Protein AF-A0A2S2QQX3-F1 (afdb_monomer_lite)

Organism: NCBI:txid143950

Structure (mmCIF, N/CA/C/O backbone):
data_AF-A0A2S2QQX3-F1
#
_entry.id   AF-A0A2S2QQX3-F1
#
loop_
_atom_site.group_PDB
_atom_site.id
_atom_site.type_symbol
_atom_site.label_atom_id
_atom_site.label_alt_id
_atom_site.label_comp_id
_atom_site.label_asym_id
_atom_site.label_entity_id
_atom_site.label_seq_id
_atom_site.pdbx_PDB_ins_code
_atom_site.Cartn_x
_atom_site.Cartn_y
_atom_site.Cartn_z
_atom_site.occupancy
_atom_site.B_iso_or_equiv
_atom_site.auth_seq_id
_atom_site.auth_comp_id
_atom_site.auth_asym_id
_atom_site.auth_atom_id
_atom_site.pdbx_PDB_model_num
ATOM 1 N N . LYS A 1 1 ? 11.401 14.229 -3.394 1.00 46.72 1 LYS A N 1
ATOM 2 C CA . LYS A 1 1 ? 10.558 13.196 -4.051 1.00 46.72 1 LYS A CA 1
ATOM 3 C C . LYS A 1 1 ? 9.295 13.099 -3.205 1.00 46.72 1 LYS A C 1
ATOM 5 O O . LYS A 1 1 ? 9.450 12.807 -2.030 1.00 46.72 1 LYS A O 1
ATOM 10 N N . ARG A 1 2 ? 8.112 13.460 -3.718 1.00 60.50 2 ARG A N 1
ATOM 11 C CA . ARG A 1 2 ? 6.872 13.347 -2.929 1.00 60.50 2 ARG A CA 1
ATOM 12 C C . ARG A 1 2 ? 6.529 11.866 -2.759 1.00 60.50 2 ARG A C 1
ATOM 14 O O . ARG A 1 2 ? 6.657 11.103 -3.719 1.00 60.50 2 ARG A O 1
ATOM 21 N N . SER A 1 3 ? 6.197 11.455 -1.541 1.00 66.12 3 SER A N 1
ATOM 22 C CA . SER A 1 3 ? 5.890 10.060 -1.222 1.00 66.12 3 SER A CA 1
ATOM 23 C C . SER A 1 3 ? 4.420 9.793 -1.522 1.00 66.12 3 SER A C 1
ATOM 25 O O . SER A 1 3 ? 3.543 10.232 -0.785 1.00 66.12 3 SER A O 1
ATOM 27 N N . GLN A 1 4 ? 4.157 9.078 -2.615 1.00 77.88 4 GLN A N 1
ATOM 28 C CA . GLN A 1 4 ? 2.813 8.634 -2.974 1.00 77.88 4 GLN A CA 1
ATOM 29 C C . GLN A 1 4 ? 2.569 7.216 -2.464 1.00 77.88 4 GLN A C 1
ATOM 31 O O . GLN A 1 4 ? 3.406 6.327 -2.636 1.00 77.88 4 GLN A O 1
ATOM 36 N N . ILE A 1 5 ? 1.400 6.998 -1.872 1.00 82.88 5 ILE A N 1
ATOM 37 C CA . ILE A 1 5 ? 0.929 5.695 -1.413 1.00 82.88 5 ILE A CA 1
ATOM 38 C C . ILE A 1 5 ? -0.084 5.178 -2.422 1.00 82.88 5 ILE A C 1
ATOM 40 O O . ILE A 1 5 ? -1.059 5.848 -2.739 1.00 82.88 5 ILE A O 1
ATOM 44 N N . SER A 1 6 ? 0.133 3.963 -2.916 1.00 87.69 6 SER A N 1
ATOM 45 C CA . SER A 1 6 ? -0.867 3.239 -3.697 1.00 87.69 6 SER A CA 1
ATOM 46 C C . SER A 1 6 ? -1.775 2.482 -2.738 1.00 87.69 6 SER A C 1
ATOM 48 O O . SER A 1 6 ? -1.347 1.469 -2.185 1.00 87.69 6 SER A O 1
ATOM 50 N N . LEU A 1 7 ? -3.011 2.940 -2.561 1.00 87.19 7 LEU A N 1
ATOM 51 C CA . LEU A 1 7 ? -3.998 2.240 -1.748 1.00 87.19 7 LEU A CA 1
ATOM 52 C C . LEU A 1 7 ? -4.624 1.109 -2.563 1.00 87.19 7 LEU A C 1
ATOM 54 O O . LEU A 1 7 ? -5.281 1.339 -3.577 1.00 87.19 7 LEU A O 1
ATOM 58 N N . VAL A 1 8 ? -4.416 -0.117 -2.100 1.00 89.44 8 VAL A N 1
ATOM 59 C CA . VAL A 1 8 ? -5.082 -1.320 -2.606 1.00 89.44 8 VAL A CA 1
ATOM 60 C C . VAL A 1 8 ? -5.805 -1.954 -1.429 1.00 89.44 8 VAL A C 1
ATOM 62 O O . VAL A 1 8 ? -5.242 -2.035 -0.338 1.00 89.44 8 VAL A O 1
ATOM 65 N N . ILE A 1 9 ? -7.040 -2.391 -1.629 1.00 90.31 9 ILE A N 1
ATOM 66 C CA . ILE A 1 9 ? -7.856 -3.019 -0.586 1.00 90.31 9 ILE A CA 1
ATOM 67 C C . ILE A 1 9 ? -8.145 -4.461 -0.963 1.00 90.31 9 ILE A C 1
ATOM 69 O O . ILE A 1 9 ? -8.464 -4.752 -2.113 1.00 90.31 9 ILE A O 1
ATOM 73 N N . ARG A 1 10 ? -8.061 -5.357 0.019 1.00 91.12 10 ARG A N 1
ATOM 74 C CA . ARG A 1 10 ? -8.526 -6.738 -0.094 1.00 91.12 10 ARG A CA 1
ATOM 75 C C . ARG A 1 10 ? -9.820 -6.890 0.692 1.00 91.12 10 ARG A C 1
ATOM 77 O O . ARG A 1 10 ? -9.869 -6.495 1.857 1.00 91.12 10 ARG A O 1
ATOM 84 N N . TYR A 1 11 ? -10.844 -7.485 0.098 1.00 90.12 11 TYR A N 1
ATOM 85 C CA . TYR A 1 11 ? -12.131 -7.745 0.750 1.00 90.12 11 TYR A CA 1
ATOM 86 C C . TYR A 1 11 ? -12.764 -9.040 0.247 1.00 90.12 11 TYR A C 1
ATOM 88 O O . TYR A 1 11 ? -12.325 -9.620 -0.746 1.00 90.12 11 TYR A O 1
ATOM 96 N N . ILE A 1 12 ? -13.774 -9.503 0.981 1.00 89.12 12 ILE A N 1
ATOM 97 C CA . ILE A 1 12 ? -14.589 -10.651 0.593 1.00 89.12 12 ILE A CA 1
ATOM 98 C C . ILE A 1 12 ? -15.830 -10.115 -0.115 1.00 89.12 12 ILE A C 1
ATOM 100 O O . ILE A 1 12 ? -16.591 -9.337 0.464 1.00 89.12 12 ILE A O 1
ATOM 104 N N . ASP A 1 13 ? -16.005 -10.529 -1.361 1.00 87.69 13 ASP A N 1
ATOM 105 C CA . ASP A 1 13 ? -17.161 -10.239 -2.197 1.00 87.69 13 ASP A CA 1
ATOM 106 C C . ASP A 1 13 ? -17.934 -11.540 -2.407 1.00 87.69 13 ASP A C 1
ATOM 108 O O . ASP A 1 13 ? -17.473 -12.438 -3.121 1.00 87.69 13 ASP A O 1
ATOM 112 N N . GLU A 1 14 ? -19.057 -11.659 -1.698 1.00 87.19 14 GLU A N 1
ATOM 113 C CA . GLU A 1 14 ? -19.884 -12.866 -1.558 1.00 87.19 14 GLU A CA 1
ATOM 114 C C . GLU A 1 14 ? -19.109 -14.082 -1.020 1.00 87.19 14 GLU A C 1
ATOM 116 O O . GLU A 1 14 ? -19.180 -14.398 0.167 1.00 87.19 14 GLU A O 1
ATOM 121 N N . ILE A 1 15 ? -18.352 -14.748 -1.891 1.00 89.44 15 ILE A N 1
ATOM 122 C CA . ILE A 1 15 ? -17.519 -15.926 -1.608 1.00 89.44 15 ILE A CA 1
ATOM 123 C C . ILE A 1 15 ? -16.112 -15.820 -2.214 1.00 89.44 15 ILE A C 1
ATOM 125 O O . ILE A 1 15 ? -15.300 -16.734 -2.072 1.00 89.44 15 ILE A O 1
ATOM 129 N N . THR A 1 16 ? -15.807 -14.719 -2.901 1.00 90.94 16 THR A N 1
ATOM 130 C CA . THR A 1 16 ? -14.530 -14.501 -3.585 1.00 90.94 16 THR A CA 1
ATOM 131 C C . THR A 1 16 ? -13.691 -13.467 -2.850 1.00 90.94 16 THR A C 1
ATOM 133 O O . THR A 1 16 ? -14.200 -12.481 -2.322 1.00 90.94 16 THR A O 1
ATOM 136 N N . ILE A 1 17 ? -12.379 -13.691 -2.796 1.00 89.81 17 ILE A N 1
ATOM 137 C CA . ILE A 1 17 ? -11.441 -12.689 -2.290 1.00 89.81 17 ILE A CA 1
ATOM 138 C C . ILE A 1 17 ? -11.064 -11.793 -3.462 1.00 89.81 17 ILE A C 1
ATOM 140 O O . ILE A 1 17 ? -10.503 -12.270 -4.449 1.00 89.81 17 ILE A O 1
ATOM 144 N N . ARG A 1 18 ? -11.350 -10.499 -3.335 1.00 89.31 18 ARG A N 1
ATOM 145 C CA . ARG A 1 18 ? -11.014 -9.484 -4.331 1.00 89.31 18 ARG A CA 1
ATOM 146 C C . ARG A 1 18 ? -9.965 -8.525 -3.810 1.00 89.31 18 ARG A C 1
ATOM 148 O O . ARG A 1 18 ? -9.905 -8.242 -2.613 1.00 89.31 18 ARG A O 1
ATOM 155 N N . GLU A 1 19 ? -9.156 -8.026 -4.734 1.00 90.19 19 GLU A N 1
ATOM 156 C CA . GLU A 1 19 ? -8.152 -6.998 -4.494 1.00 90.19 19 GLU A CA 1
ATOM 157 C C . GLU A 1 19 ? -8.282 -5.912 -5.543 1.00 90.19 19 GLU A C 1
ATOM 159 O O . GLU A 1 19 ? -8.036 -6.166 -6.719 1.00 90.19 19 GLU A O 1
ATOM 164 N N . ASP A 1 20 ? -8.629 -4.706 -5.108 1.00 88.44 20 ASP A N 1
ATOM 165 C CA . ASP A 1 20 ? -8.847 -3.587 -6.013 1.00 88.44 20 ASP A CA 1
ATOM 166 C C . ASP A 1 20 ? -7.943 -2.416 -5.649 1.00 88.44 20 ASP A C 1
ATOM 168 O O . ASP A 1 20 ? -7.779 -2.045 -4.480 1.00 88.44 20 ASP A O 1
ATOM 172 N N . PHE A 1 21 ? -7.340 -1.827 -6.680 1.00 89.00 21 PHE A N 1
ATOM 173 C CA . PHE A 1 21 ? -6.695 -0.531 -6.562 1.00 89.00 21 PHE A CA 1
ATOM 174 C C . PHE A 1 21 ? -7.763 0.539 -6.350 1.00 89.00 21 PHE A C 1
ATOM 176 O O . PHE A 1 21 ? -8.745 0.597 -7.086 1.00 89.00 21 PHE A O 1
ATOM 183 N N . VAL A 1 22 ? -7.546 1.392 -5.354 1.00 88.62 22 VAL A N 1
ATOM 184 C CA . VAL A 1 22 ? -8.492 2.440 -4.976 1.00 88.62 22 VAL A CA 1
ATOM 185 C C . VAL A 1 22 ? -8.011 3.792 -5.481 1.00 88.62 22 VAL A C 1
ATOM 187 O O . VAL A 1 22 ? -8.691 4.440 -6.270 1.00 88.62 22 VAL A O 1
ATOM 190 N N . ALA A 1 23 ? -6.836 4.228 -5.023 1.00 87.25 23 ALA A N 1
ATOM 191 C CA . ALA A 1 23 ? -6.304 5.546 -5.341 1.00 87.25 23 ALA A CA 1
ATOM 192 C C . ALA A 1 23 ? -4.802 5.645 -5.059 1.00 87.25 23 ALA A C 1
ATOM 194 O O . ALA A 1 23 ? -4.242 4.894 -4.254 1.00 87.25 23 ALA A O 1
ATOM 195 N N . PHE A 1 24 ? -4.167 6.638 -5.681 1.00 87.00 24 PHE A N 1
ATOM 196 C CA . PHE A 1 24 ? -2.902 7.177 -5.198 1.00 87.00 24 PHE A CA 1
ATOM 197 C C . PHE A 1 24 ? -3.189 8.289 -4.191 1.00 87.00 24 PHE A C 1
ATOM 199 O O . PHE A 1 24 ? -4.004 9.169 -4.454 1.00 87.00 24 PHE A O 1
ATOM 206 N N . ILE A 1 25 ? -2.515 8.245 -3.049 1.00 84.94 25 ILE A N 1
ATOM 207 C CA . ILE A 1 25 ? -2.637 9.232 -1.978 1.00 84.94 25 ILE A CA 1
ATOM 208 C C . ILE A 1 25 ? -1.284 9.921 -1.829 1.00 84.94 25 ILE A C 1
ATOM 210 O O . ILE A 1 25 ? -0.270 9.244 -1.643 1.00 84.94 25 ILE A O 1
ATOM 214 N N . ASP A 1 26 ? -1.252 11.251 -1.902 1.00 85.19 26 ASP A N 1
ATOM 215 C CA . ASP A 1 26 ? -0.058 12.011 -1.530 1.00 85.19 26 ASP A CA 1
ATOM 216 C C . ASP A 1 26 ? 0.014 12.085 -0.002 1.00 85.19 26 ASP A C 1
ATOM 218 O O . ASP A 1 26 ? -0.771 12.775 0.651 1.00 85.19 26 ASP A O 1
ATOM 222 N N . ALA A 1 27 ? 0.933 11.316 0.581 1.00 81.38 27 ALA A N 1
ATOM 223 C CA . ALA A 1 27 ? 1.073 11.265 2.028 1.00 81.38 27 ALA A CA 1
ATOM 224 C C . ALA A 1 27 ? 1.576 12.597 2.594 1.00 81.38 27 ALA A C 1
ATOM 226 O O . ALA A 1 27 ? 1.289 12.910 3.743 1.00 81.38 27 ALA A O 1
ATOM 227 N N . PHE A 1 28 ? 2.328 13.377 1.817 1.00 81.69 28 PHE A N 1
ATOM 228 C CA . PHE A 1 28 ? 2.928 14.612 2.302 1.00 81.69 28 PHE A CA 1
ATOM 229 C C . PHE A 1 28 ? 1.877 15.714 2.458 1.00 81.69 28 PHE A C 1
ATOM 231 O O . PHE A 1 28 ? 1.787 16.318 3.526 1.00 81.69 28 PHE A O 1
ATOM 238 N N . ASP A 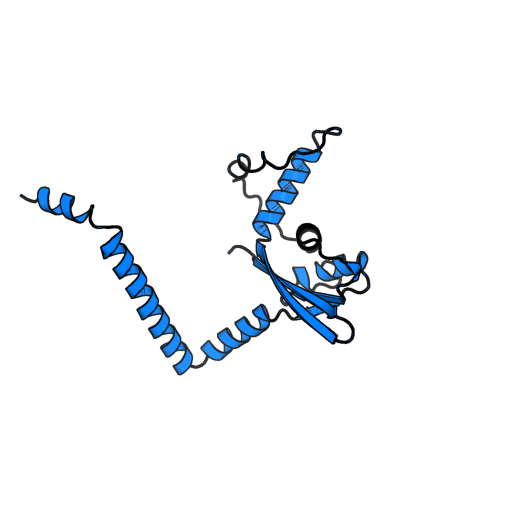1 29 ? 1.038 15.908 1.437 1.00 79.94 29 ASP A N 1
ATOM 239 C CA . ASP A 1 29 ? -0.054 16.888 1.483 1.00 79.94 29 ASP A CA 1
ATOM 240 C C . ASP A 1 29 ? -1.063 16.535 2.596 1.00 79.94 29 ASP A C 1
ATOM 242 O O . ASP A 1 29 ? -1.481 17.396 3.369 1.00 79.94 29 ASP A O 1
ATOM 246 N N . GLU A 1 30 ? -1.402 15.251 2.760 1.00 81.50 30 GLU A N 1
ATOM 247 C CA . GLU A 1 30 ? -2.315 14.810 3.825 1.00 81.50 30 GLU A CA 1
ATOM 248 C C . GLU A 1 30 ? -1.716 14.971 5.232 1.00 81.50 30 GLU A C 1
ATOM 250 O O . GLU A 1 30 ? -2.428 15.346 6.166 1.00 81.50 30 GLU A O 1
ATOM 255 N N . VAL A 1 31 ? -0.409 14.748 5.407 1.00 81.56 31 VAL A N 1
ATOM 256 C CA . VAL A 1 31 ? 0.260 15.023 6.686 1.00 81.56 31 VAL A CA 1
ATOM 257 C C . VAL A 1 31 ? 0.219 16.513 7.022 1.00 81.56 31 VAL A C 1
ATOM 259 O O . VAL A 1 31 ? -0.097 16.862 8.162 1.00 81.56 31 VAL A O 1
ATOM 262 N N . GLN A 1 32 ? 0.492 17.386 6.052 1.00 80.19 32 GLN A N 1
ATOM 263 C CA . GLN A 1 32 ? 0.411 18.832 6.264 1.00 80.19 32 GLN A CA 1
ATOM 264 C C . GLN A 1 32 ? -0.999 19.253 6.681 1.00 80.19 32 GLN A C 1
ATOM 266 O O . GLN A 1 32 ? -1.158 19.995 7.650 1.00 80.19 32 GLN A O 1
ATOM 271 N N . LEU A 1 33 ? -2.033 18.715 6.028 1.00 77.81 33 LEU A N 1
ATOM 272 C CA . LEU A 1 33 ? -3.426 18.961 6.408 1.00 77.81 33 LEU A CA 1
ATOM 273 C C . LEU A 1 33 ? -3.731 18.500 7.841 1.00 77.81 33 LEU A C 1
ATOM 275 O O . LEU A 1 33 ? -4.419 19.206 8.580 1.00 77.81 33 LEU A O 1
ATOM 279 N N . ILE A 1 34 ? -3.217 17.343 8.266 1.00 77.25 34 ILE A N 1
ATOM 280 C CA . ILE A 1 34 ? -3.394 16.848 9.642 1.00 77.25 34 ILE A CA 1
ATOM 281 C C . ILE A 1 34 ? -2.692 17.767 10.653 1.00 77.25 34 ILE A C 1
ATOM 283 O O . ILE A 1 34 ? -3.263 18.065 11.707 1.00 77.25 34 ILE A O 1
ATOM 287 N N . GLN A 1 35 ? -1.486 18.247 10.346 1.00 77.81 35 GLN A N 1
ATOM 288 C CA . GLN A 1 35 ? -0.751 19.178 11.208 1.00 77.81 35 GLN A CA 1
ATOM 289 C C . GLN A 1 35 ? -1.474 20.525 11.327 1.00 77.81 35 GLN A C 1
ATOM 291 O O . GLN A 1 35 ? -1.661 21.020 12.437 1.00 77.81 35 GLN A O 1
ATOM 296 N N . LEU A 1 36 ? -1.967 21.070 10.213 1.00 74.88 36 LEU A N 1
ATOM 297 C CA . LEU A 1 36 ? -2.758 22.304 10.191 1.00 74.88 36 LEU A CA 1
ATOM 298 C C . LEU A 1 36 ? -4.039 22.186 11.025 1.00 74.88 36 LEU A C 1
ATOM 300 O O . LEU A 1 36 ? -4.332 23.069 11.834 1.00 74.88 36 LEU A O 1
ATOM 304 N N . ARG A 1 37 ? -4.768 21.070 10.892 1.00 73.44 37 ARG A N 1
ATOM 305 C CA . ARG A 1 37 ? -5.957 20.768 11.712 1.00 73.44 37 ARG A CA 1
ATOM 306 C C . ARG A 1 37 ? -5.628 20.638 13.197 1.00 73.44 37 ARG A C 1
ATOM 308 O O . ARG A 1 37 ? -6.391 21.084 14.044 1.00 73.44 37 ARG A O 1
ATOM 315 N N . SER A 1 38 ? -4.478 20.055 13.525 1.00 71.00 38 SER A N 1
ATOM 316 C CA . SER A 1 38 ? -4.035 19.900 14.917 1.00 71.00 38 SER A CA 1
ATOM 317 C C . SER A 1 38 ? -3.659 21.240 15.562 1.00 71.00 38 SER A C 1
ATOM 319 O O . SER A 1 38 ? -3.838 21.410 16.766 1.00 71.00 38 SER A O 1
ATOM 321 N N . SER A 1 39 ? -3.157 22.194 14.774 1.00 66.12 39 SER A N 1
ATOM 322 C CA . SER A 1 39 ? -2.852 23.556 15.231 1.00 66.12 39 SER A CA 1
ATOM 323 C C . SER A 1 39 ? -4.102 24.424 15.391 1.00 66.12 39 SER A C 1
ATOM 325 O O . SER A 1 39 ? -4.152 25.246 16.300 1.00 66.12 39 SER A O 1
ATOM 327 N N . THR A 1 40 ? -5.123 24.224 14.554 1.00 60.16 40 THR A N 1
ATOM 328 C CA . THR A 1 40 ? -6.399 24.964 14.612 1.00 60.16 40 THR A CA 1
ATOM 329 C C . THR A 1 40 ? -7.337 24.439 15.701 1.00 60.16 40 THR A C 1
ATOM 331 O O . THR A 1 40 ? -7.889 25.240 16.446 1.00 60.16 40 THR A O 1
ATOM 334 N N . ASN A 1 41 ? -7.422 23.120 15.913 1.00 55.47 41 ASN A N 1
ATOM 335 C CA . ASN A 1 41 ? -8.228 22.531 16.998 1.00 55.47 41 ASN A CA 1
ATOM 336 C C . ASN A 1 41 ? -7.711 22.837 18.415 1.00 55.47 41 ASN A C 1
ATOM 338 O O . ASN A 1 41 ? -8.409 22.569 19.385 1.00 55.47 41 ASN A O 1
ATOM 342 N N . LYS A 1 42 ? -6.504 23.395 18.572 1.00 53.94 42 LYS A N 1
ATOM 343 C CA . LYS A 1 42 ? -6.051 23.935 19.866 1.00 53.94 42 LYS A CA 1
ATOM 344 C C . LYS A 1 42 ? -6.639 25.317 20.187 1.00 53.94 42 LYS A C 1
ATOM 346 O O . LYS A 1 42 ? -6.365 25.822 21.272 1.00 53.94 42 LYS A O 1
ATOM 351 N N . LEU A 1 43 ? -7.390 25.937 19.268 1.00 52.19 43 LEU A N 1
ATOM 352 C CA . LEU A 1 43 ? -7.888 27.309 19.403 1.00 52.19 43 LEU A CA 1
ATOM 353 C C . LEU A 1 43 ? -9.416 27.460 19.523 1.00 52.19 43 LEU A C 1
ATOM 355 O O . LEU A 1 43 ? -9.862 28.577 19.766 1.00 52.19 43 LEU A O 1
ATOM 359 N N . SER A 1 44 ? -10.224 26.405 19.395 1.00 44.59 44 SER A N 1
ATOM 360 C CA . SER A 1 44 ? -11.689 26.537 19.445 1.00 44.59 44 SER A CA 1
ATOM 361 C C . SER A 1 44 ? -12.360 25.266 19.970 1.00 44.59 44 SER A C 1
ATOM 363 O O . SER A 1 44 ? -12.458 24.278 19.245 1.00 44.59 44 SER A O 1
ATOM 365 N N . ASP A 1 45 ? -12.825 25.308 21.221 1.00 44.31 45 ASP A N 1
ATOM 366 C CA . ASP A 1 45 ? -13.645 24.254 21.833 1.00 44.31 45 ASP A CA 1
ATOM 367 C C . ASP A 1 45 ? -15.103 24.239 21.339 1.00 44.31 45 ASP A C 1
ATOM 369 O O . ASP A 1 45 ? -15.799 23.267 21.587 1.00 44.31 45 ASP A O 1
ATOM 373 N N . ASP A 1 46 ? -15.569 25.225 20.571 1.00 47.00 46 ASP A N 1
ATOM 374 C CA . ASP A 1 46 ? -16.948 25.249 20.076 1.00 47.00 46 ASP A CA 1
ATOM 375 C C . ASP A 1 46 ? -16.990 25.883 18.676 1.00 47.00 46 ASP A C 1
ATOM 377 O O . ASP A 1 46 ? -16.792 27.086 18.565 1.00 47.00 46 ASP A O 1
ATOM 381 N N . GLU A 1 47 ? -17.171 25.082 17.614 1.00 47.31 47 GLU A N 1
ATOM 382 C CA . GLU A 1 47 ? -17.966 25.383 16.397 1.00 47.31 47 GLU A CA 1
ATOM 383 C C . GLU A 1 47 ? -17.705 24.361 15.262 1.00 47.31 47 GLU A C 1
ATOM 385 O O . GLU A 1 47 ? -16.576 23.947 14.992 1.00 47.31 47 GLU A O 1
ATOM 390 N N . GLU A 1 48 ? -18.781 23.925 14.593 1.00 46.66 48 GLU A N 1
ATOM 391 C CA . GLU A 1 48 ? -18.753 23.012 13.440 1.00 46.66 48 GLU A CA 1
ATOM 392 C C . GLU A 1 48 ? -17.996 23.623 12.247 1.00 46.66 48 GLU A C 1
ATOM 394 O O . GLU A 1 48 ? -18.332 24.695 11.745 1.00 46.66 48 GLU A O 1
ATOM 399 N N . VAL A 1 49 ? -16.983 22.911 11.743 1.00 45.28 49 VAL A N 1
ATOM 400 C CA . VAL A 1 49 ? -16.110 23.411 10.670 1.00 45.28 49 VAL A CA 1
ATOM 401 C C . VAL A 1 49 ? -16.760 23.245 9.294 1.00 45.28 49 VAL A C 1
ATOM 403 O O . VAL A 1 49 ? -16.896 22.135 8.773 1.00 45.28 49 VAL A O 1
ATOM 406 N N . ASN A 1 50 ? -17.085 24.381 8.677 1.00 39.25 50 ASN A N 1
ATOM 407 C CA . ASN A 1 50 ? -17.473 24.511 7.275 1.00 39.25 50 ASN A CA 1
ATOM 408 C C . ASN A 1 50 ? -16.226 24.396 6.365 1.00 39.25 50 ASN A C 1
ATOM 410 O O . ASN A 1 50 ? -15.211 25.050 6.594 1.00 39.25 50 ASN A O 1
ATOM 414 N N . ILE A 1 51 ? -16.284 23.522 5.357 1.00 48.97 51 ILE A N 1
ATOM 415 C CA . ILE A 1 51 ? -15.123 22.911 4.668 1.00 48.97 51 ILE A CA 1
ATOM 416 C C . ILE A 1 51 ? -14.431 23.834 3.634 1.00 48.97 51 ILE A C 1
ATOM 418 O O . ILE A 1 51 ? -13.334 23.524 3.162 1.00 48.97 51 ILE A O 1
ATOM 422 N N . ASP A 1 52 ? -15.012 24.989 3.311 1.00 44.75 52 ASP A N 1
ATOM 423 C CA . ASP A 1 52 ? -14.641 25.773 2.120 1.00 44.75 52 ASP A CA 1
ATOM 424 C C . ASP A 1 52 ? -13.441 26.732 2.309 1.00 44.75 52 ASP A C 1
ATOM 426 O O . ASP A 1 52 ? -12.786 27.122 1.347 1.00 44.75 52 ASP A O 1
ATOM 430 N N . SER A 1 53 ? -13.060 27.075 3.546 1.00 45.12 53 SER A N 1
ATOM 431 C CA . SER A 1 53 ? -12.004 28.077 3.818 1.00 45.12 53 SER A CA 1
ATOM 432 C C . SER A 1 53 ? -10.567 27.525 3.850 1.00 45.12 53 SER A C 1
ATOM 434 O O . SER A 1 53 ? -9.615 28.242 4.158 1.00 45.12 53 SER A O 1
ATOM 436 N N . SER A 1 54 ? -10.375 26.247 3.509 1.00 53.16 54 SER A N 1
ATOM 437 C CA . SER A 1 54 ? -9.091 25.537 3.651 1.00 53.16 54 SER A CA 1
ATOM 438 C C . SER A 1 54 ? -8.026 25.929 2.614 1.00 53.16 54 SER A C 1
ATOM 440 O O . SER A 1 54 ? -6.857 25.580 2.780 1.00 53.16 54 SER A O 1
ATOM 442 N N . PHE A 1 55 ? -8.417 26.587 1.518 1.00 47.84 55 PHE A N 1
ATOM 443 C CA . PHE A 1 55 ? -7.552 26.761 0.347 1.00 47.84 55 PHE A CA 1
ATOM 444 C C . PHE A 1 55 ? -6.542 27.912 0.501 1.00 47.84 55 PHE A C 1
ATOM 446 O O . PHE A 1 55 ? -5.406 27.785 0.053 1.00 47.84 55 PHE A O 1
ATOM 453 N N . GLU A 1 56 ? -6.891 28.995 1.205 1.00 43.78 56 GLU A N 1
ATOM 454 C CA . GLU A 1 56 ? -6.008 30.172 1.333 1.00 43.78 56 GLU A CA 1
ATOM 455 C C . GLU A 1 56 ? -4.855 29.985 2.338 1.00 43.78 56 GLU A C 1
ATOM 457 O O . GLU A 1 56 ? -3.852 30.692 2.275 1.00 43.78 56 GLU A O 1
ATOM 462 N N . ASN A 1 57 ? -4.933 28.987 3.225 1.00 44.78 57 ASN A N 1
ATOM 463 C CA . ASN A 1 57 ? -3.886 28.701 4.217 1.00 44.78 57 ASN A CA 1
ATOM 464 C C . ASN A 1 57 ? -2.798 27.723 3.726 1.00 44.78 57 ASN A C 1
ATOM 466 O O . ASN A 1 57 ? -1.820 27.489 4.437 1.00 44.78 57 ASN A O 1
ATOM 470 N N . TYR A 1 58 ? -2.932 27.166 2.515 1.00 47.84 58 TYR A N 1
ATOM 471 C CA . TYR A 1 58 ? -1.961 26.227 1.930 1.00 47.84 58 TYR A CA 1
ATOM 472 C C . TYR A 1 58 ? -0.598 26.890 1.645 1.00 47.84 58 TYR A C 1
ATOM 474 O O . TYR A 1 58 ? 0.449 26.249 1.723 1.00 47.84 58 TYR A O 1
ATOM 482 N N . GLU A 1 59 ? -0.588 28.197 1.368 1.00 48.38 59 GLU A N 1
ATOM 483 C CA . GLU A 1 59 ? 0.611 28.923 0.933 1.00 48.38 59 GLU A CA 1
ATOM 484 C C . GLU A 1 59 ? 1.503 29.409 2.099 1.00 48.38 59 GLU A C 1
ATOM 486 O O . GLU A 1 59 ? 2.693 29.669 1.902 1.00 48.38 59 GLU A O 1
ATOM 491 N N . SER A 1 60 ? 0.963 29.517 3.323 1.00 45.81 60 SER A N 1
ATOM 492 C CA . SER A 1 60 ? 1.651 30.173 4.451 1.00 45.81 60 SER A CA 1
ATOM 493 C C . SER A 1 60 ? 2.567 29.249 5.271 1.00 45.81 60 SER A C 1
ATOM 495 O O . SER A 1 60 ? 3.338 29.732 6.102 1.00 45.81 60 SER A O 1
ATOM 497 N N . CYS A 1 61 ? 2.544 27.933 5.043 1.00 45.56 61 CYS A N 1
ATOM 498 C CA . CYS A 1 61 ? 3.344 26.958 5.798 1.00 45.56 61 CYS A CA 1
ATOM 499 C C . CYS A 1 61 ? 4.536 26.428 4.986 1.00 45.56 61 CYS A C 1
ATOM 501 O O . CYS A 1 61 ? 4.786 25.229 4.910 1.00 45.56 61 CYS A O 1
ATOM 503 N N . LYS A 1 62 ? 5.305 27.339 4.382 1.00 48.44 62 LYS A N 1
ATOM 504 C CA . LYS A 1 62 ? 6.596 27.049 3.723 1.00 48.44 62 LYS A CA 1
ATOM 505 C C . LYS A 1 62 ? 7.792 26.969 4.685 1.00 48.44 62 LYS A C 1
ATOM 507 O O . LYS A 1 62 ? 8.928 26.886 4.229 1.00 48.44 62 LYS A O 1
ATOM 512 N N . ASN A 1 63 ? 7.563 26.947 5.998 1.00 45.34 63 ASN A N 1
ATOM 513 C CA . ASN A 1 63 ? 8.613 26.673 6.981 1.00 45.34 63 ASN A CA 1
ATOM 514 C C . ASN A 1 63 ? 8.695 25.159 7.200 1.00 45.34 63 ASN A C 1
ATOM 516 O O . ASN A 1 63 ? 8.065 24.605 8.096 1.00 45.34 63 ASN A O 1
ATOM 520 N N . VAL A 1 64 ? 9.413 24.491 6.296 1.00 50.97 64 VAL A N 1
ATOM 521 C CA . VAL A 1 64 ? 9.592 23.037 6.277 1.00 50.97 64 VAL A CA 1
ATOM 522 C C . VAL A 1 64 ? 10.544 22.633 7.406 1.00 50.97 64 VAL A C 1
ATOM 524 O O . VAL A 1 64 ? 11.747 22.497 7.199 1.00 50.97 64 VAL A O 1
ATOM 527 N N . GLU A 1 65 ? 10.007 22.423 8.607 1.00 55.22 65 GLU A N 1
ATOM 528 C CA . GLU A 1 65 ? 10.559 21.374 9.467 1.00 55.22 65 GLU A CA 1
ATOM 529 C C . GLU A 1 65 ? 10.441 20.049 8.704 1.00 55.22 65 GLU A C 1
ATOM 531 O O . GLU A 1 65 ? 9.460 19.810 7.996 1.00 55.22 65 GLU A O 1
ATOM 536 N N . GLU A 1 66 ? 11.470 19.207 8.773 1.00 58.16 66 GLU A N 1
ATOM 537 C CA . GLU A 1 66 ? 11.503 17.932 8.061 1.00 58.16 66 GLU A CA 1
ATOM 538 C C . GLU A 1 66 ? 10.328 17.053 8.521 1.00 58.16 66 GLU A C 1
ATOM 540 O O . GLU A 1 66 ? 10.336 16.473 9.607 1.00 58.16 66 GLU A O 1
ATOM 545 N N . ILE A 1 67 ? 9.271 16.994 7.705 1.00 65.81 67 ILE A N 1
ATOM 546 C CA . ILE A 1 67 ? 8.061 16.237 8.021 1.00 65.81 67 ILE A CA 1
ATOM 547 C C . ILE A 1 67 ? 8.404 14.746 7.990 1.00 65.81 67 ILE A C 1
ATOM 549 O O . ILE A 1 67 ? 8.501 14.126 6.928 1.00 65.81 67 ILE A O 1
ATOM 553 N N . SER A 1 68 ? 8.569 14.160 9.174 1.00 70.19 68 SER A N 1
ATOM 554 C CA . SER A 1 68 ? 8.781 12.725 9.336 1.00 70.19 68 SER A CA 1
ATOM 555 C C . SER A 1 68 ? 7.450 11.979 9.243 1.00 70.19 68 SER A C 1
ATOM 557 O O . SER A 1 68 ? 6.588 12.084 10.116 1.00 70.19 68 SER A O 1
ATOM 559 N N . ILE A 1 69 ? 7.274 11.214 8.166 1.00 79.06 69 ILE A N 1
ATOM 560 C CA . ILE A 1 69 ? 6.095 10.372 7.959 1.00 79.06 69 ILE A CA 1
ATOM 561 C C . ILE A 1 69 ? 6.226 9.122 8.841 1.00 79.06 69 ILE A C 1
ATOM 563 O O . ILE A 1 69 ? 7.042 8.241 8.571 1.00 79.06 69 ILE A O 1
ATOM 567 N N . THR A 1 70 ? 5.403 9.029 9.885 1.00 84.88 70 THR A N 1
ATOM 568 C CA . THR A 1 70 ? 5.354 7.863 10.784 1.00 84.88 70 THR A CA 1
ATOM 569 C C . THR A 1 70 ? 4.208 6.914 10.427 1.00 84.88 70 THR A C 1
ATOM 571 O O . THR A 1 70 ? 3.220 7.320 9.814 1.00 84.88 70 THR A O 1
ATOM 574 N N . GLY A 1 71 ? 4.293 5.647 10.851 1.00 83.00 71 GLY A N 1
ATOM 575 C CA . GLY A 1 71 ? 3.239 4.657 10.592 1.00 83.00 71 GLY A CA 1
ATOM 576 C C . GLY A 1 71 ? 1.865 5.070 11.135 1.00 83.00 71 GLY A C 1
ATOM 577 O O . GLY A 1 71 ? 0.867 4.879 10.450 1.00 83.00 71 GLY A O 1
ATOM 578 N N . LYS A 1 72 ? 1.813 5.735 12.299 1.00 85.44 72 LYS A N 1
ATOM 579 C CA . LYS A 1 72 ? 0.573 6.291 12.880 1.00 85.44 72 LYS A CA 1
ATOM 580 C C . LYS A 1 72 ? -0.069 7.366 12.007 1.00 85.44 72 LYS A C 1
ATOM 582 O O . LYS A 1 72 ? -1.281 7.395 11.839 1.00 85.44 72 LYS A O 1
ATOM 587 N N . MET A 1 73 ? 0.739 8.253 11.432 1.00 85.56 73 MET A N 1
ATOM 588 C CA . MET A 1 73 ? 0.216 9.282 10.531 1.00 85.56 73 MET A CA 1
ATOM 589 C C . MET A 1 73 ? -0.356 8.634 9.272 1.00 85.56 73 MET A C 1
ATOM 591 O O . MET A 1 73 ? -1.449 8.980 8.840 1.00 85.56 73 MET A O 1
ATOM 595 N N . LEU A 1 74 ? 0.336 7.635 8.724 1.00 87.50 74 LEU A N 1
ATOM 596 C CA . LEU A 1 74 ? -0.142 6.908 7.550 1.00 87.50 74 LEU A CA 1
ATOM 597 C C . LEU A 1 74 ? -1.410 6.099 7.824 1.00 87.50 74 LEU A C 1
ATOM 599 O O . LEU A 1 74 ? -2.300 6.081 6.977 1.00 87.50 74 LEU A O 1
ATOM 603 N N . GLU A 1 75 ? -1.527 5.482 8.998 1.00 87.75 75 GLU A N 1
ATOM 604 C CA . GLU A 1 75 ? -2.764 4.848 9.463 1.00 87.75 75 GLU A CA 1
ATOM 605 C C . GLU A 1 75 ? -3.928 5.847 9.413 1.00 87.75 75 GLU A C 1
ATOM 607 O O . GLU A 1 75 ? -4.940 5.586 8.761 1.00 87.75 75 GLU A O 1
ATOM 612 N N . GLN A 1 76 ? -3.765 7.026 10.022 1.00 87.75 76 GLN A N 1
ATOM 613 C CA . GLN A 1 76 ? -4.798 8.065 10.027 1.00 87.75 76 GLN A CA 1
ATOM 614 C C . GLN A 1 76 ? -5.178 8.520 8.617 1.00 87.75 76 GLN A C 1
ATOM 616 O O . GLN A 1 76 ? -6.365 8.671 8.324 1.00 87.75 76 GLN A O 1
ATOM 621 N N . ILE A 1 77 ? -4.195 8.708 7.735 1.00 88.56 77 ILE A N 1
ATOM 622 C CA . ILE A 1 77 ? -4.426 9.095 6.338 1.00 88.56 77 ILE A CA 1
ATOM 623 C C . ILE A 1 77 ? -5.243 8.023 5.617 1.00 88.56 77 ILE A C 1
ATOM 625 O O . ILE A 1 77 ? -6.259 8.340 5.000 1.00 88.56 77 ILE A O 1
ATOM 629 N N . VAL A 1 78 ? -4.847 6.753 5.731 1.00 87.62 78 VAL A N 1
ATOM 630 C CA . VAL A 1 78 ? -5.555 5.637 5.090 1.00 87.62 78 VAL A CA 1
ATOM 631 C C . VAL A 1 78 ? -6.986 5.535 5.615 1.00 87.62 78 VAL A C 1
ATOM 633 O O . VAL A 1 78 ? -7.922 5.469 4.820 1.00 87.62 78 VAL A O 1
ATOM 636 N N . LEU A 1 79 ? -7.190 5.594 6.932 1.00 87.56 79 LEU A N 1
ATOM 637 C CA . LEU A 1 79 ? -8.526 5.524 7.528 1.00 87.56 79 LEU A CA 1
ATOM 638 C C . LEU A 1 79 ? -9.407 6.715 7.129 1.00 87.56 79 LEU A C 1
ATOM 640 O O . LEU A 1 79 ? -10.593 6.531 6.851 1.00 87.56 79 LEU A O 1
ATOM 644 N N . ASN A 1 80 ? -8.846 7.925 7.076 1.00 87.94 80 ASN A N 1
ATOM 645 C CA . ASN A 1 80 ? -9.568 9.112 6.620 1.00 87.94 80 ASN A CA 1
ATOM 646 C C . ASN A 1 80 ? -9.978 8.980 5.150 1.00 87.94 80 ASN A C 1
ATOM 648 O O . ASN A 1 80 ? -11.104 9.328 4.810 1.00 87.94 80 ASN A O 1
ATOM 652 N N . GLN A 1 81 ? -9.104 8.453 4.292 1.00 87.94 81 GLN A N 1
ATOM 653 C CA . GLN A 1 81 ? -9.403 8.239 2.875 1.00 87.94 81 GLN A CA 1
ATOM 654 C C . GLN A 1 81 ? -10.488 7.179 2.668 1.00 87.94 81 GLN A C 1
ATOM 656 O O . GLN A 1 81 ? -11.448 7.421 1.939 1.00 87.94 81 GLN A O 1
ATOM 661 N N . LEU A 1 82 ? -10.419 6.057 3.388 1.00 86.50 82 LEU A N 1
ATOM 662 C CA . LEU A 1 82 ? -11.473 5.038 3.357 1.00 86.50 82 LEU A CA 1
ATOM 663 C C . LEU A 1 82 ? -12.823 5.615 3.815 1.00 86.50 82 LEU A C 1
ATOM 665 O O . LEU A 1 82 ? -13.842 5.390 3.162 1.00 86.50 82 LEU A O 1
ATOM 669 N N . ARG A 1 83 ? -12.834 6.435 4.877 1.00 87.25 83 ARG A N 1
ATOM 670 C CA . ARG A 1 83 ? -14.047 7.132 5.337 1.00 87.25 83 ARG A CA 1
ATOM 671 C C . ARG A 1 83 ? -14.583 8.127 4.304 1.00 87.25 83 ARG A C 1
ATOM 673 O O . ARG A 1 83 ? -15.781 8.109 4.042 1.00 87.25 83 ARG A O 1
ATOM 680 N N . LYS A 1 84 ? -13.719 8.941 3.680 1.00 88.00 84 LYS A N 1
ATOM 681 C CA . LYS A 1 84 ? -14.097 9.874 2.595 1.00 88.00 84 LYS A CA 1
ATOM 682 C C . LYS A 1 84 ? -14.752 9.144 1.415 1.00 88.00 84 LYS A C 1
ATOM 684 O O . LYS A 1 84 ? -15.663 9.680 0.799 1.00 88.00 84 LYS A O 1
ATOM 689 N N . MET A 1 85 ? -14.315 7.920 1.124 1.00 85.88 85 MET A N 1
ATOM 690 C CA . MET A 1 85 ? -14.849 7.086 0.040 1.00 85.88 85 MET A CA 1
ATOM 691 C C . MET A 1 85 ? -16.099 6.277 0.438 1.00 85.88 85 MET A C 1
ATOM 693 O O . MET A 1 85 ? -16.611 5.515 -0.378 1.00 85.88 85 MET A O 1
ATOM 697 N N . GLY A 1 86 ? -16.590 6.400 1.678 1.00 85.94 86 GLY A N 1
ATOM 698 C CA . GLY A 1 86 ? -17.753 5.646 2.169 1.00 85.94 86 GLY A CA 1
ATOM 699 C C . GLY A 1 86 ? -17.495 4.144 2.348 1.00 85.94 86 GLY A C 1
ATOM 700 O O . GLY A 1 86 ? -18.430 3.342 2.372 1.00 85.94 86 GLY A O 1
ATOM 701 N N . LEU A 1 87 ? -16.228 3.747 2.456 1.00 84.00 87 LEU A N 1
ATOM 702 C CA . LEU A 1 87 ? -15.792 2.358 2.515 1.00 84.00 87 LEU A CA 1
ATOM 703 C C . LEU A 1 87 ? -15.842 1.822 3.955 1.00 84.00 87 LEU A C 1
ATOM 705 O O . LEU A 1 87 ? -15.312 2.428 4.887 1.00 84.00 87 LEU A O 1
ATOM 709 N N . ASN A 1 88 ? -16.476 0.661 4.158 1.00 80.19 88 ASN A N 1
ATOM 710 C CA . ASN A 1 88 ? -16.657 0.086 5.494 1.00 80.19 88 ASN A CA 1
ATOM 711 C C . ASN A 1 88 ? -15.423 -0.712 5.935 1.00 80.19 88 ASN A C 1
ATOM 713 O O . ASN A 1 88 ? -15.176 -1.809 5.434 1.00 80.19 88 ASN A O 1
ATOM 717 N N . LEU A 1 89 ? -14.708 -0.185 6.930 1.00 75.12 89 LEU A N 1
ATOM 718 C CA . LEU A 1 89 ? -13.486 -0.769 7.497 1.00 75.12 89 LEU A CA 1
ATOM 719 C C . LEU A 1 89 ? -13.637 -2.239 7.919 1.00 75.12 89 LEU A C 1
ATOM 721 O O . LEU A 1 89 ? -12.707 -3.020 7.742 1.00 75.12 89 LEU A O 1
ATOM 725 N N . ASN A 1 90 ? -14.822 -2.643 8.384 1.00 78.06 90 ASN A N 1
ATOM 726 C CA . ASN A 1 90 ? -15.076 -4.004 8.862 1.00 78.06 90 ASN A CA 1
ATOM 727 C C . ASN A 1 90 ? -15.157 -5.048 7.738 1.00 78.06 90 ASN A C 1
ATOM 729 O O . ASN A 1 90 ? -15.088 -6.244 8.017 1.00 78.06 90 ASN A O 1
ATOM 733 N N . LYS A 1 91 ? -15.336 -4.618 6.482 1.00 80.81 91 LYS A N 1
ATOM 734 C CA . LYS A 1 91 ? -15.427 -5.516 5.318 1.00 80.81 91 LYS A CA 1
ATOM 735 C C . LYS A 1 91 ? -14.071 -5.797 4.668 1.00 80.81 91 LYS A C 1
ATOM 737 O O . LYS A 1 91 ? -13.951 -6.761 3.911 1.00 80.81 91 LYS A O 1
ATOM 742 N N . TYR A 1 92 ? -13.055 -4.979 4.944 1.00 83.25 92 TYR A N 1
ATOM 743 C CA . TYR A 1 92 ? -11.720 -5.181 4.391 1.00 83.25 92 TYR A CA 1
ATOM 744 C C . TYR A 1 92 ? -10.946 -6.200 5.217 1.00 83.25 92 TYR A C 1
ATOM 746 O O . TYR A 1 92 ? -10.858 -6.116 6.439 1.00 83.25 92 TYR A O 1
ATOM 754 N N . VAL A 1 93 ? -10.343 -7.155 4.521 1.00 83.81 93 VAL A N 1
ATOM 755 C CA . VAL A 1 93 ? -9.461 -8.175 5.096 1.00 83.81 93 VAL A CA 1
ATOM 756 C C . VAL A 1 93 ? -7.992 -7.864 4.824 1.00 83.81 93 VAL A C 1
ATOM 758 O O . VAL A 1 93 ? -7.108 -8.565 5.311 1.00 83.81 93 VAL A O 1
ATOM 761 N N . GLY A 1 94 ? -7.689 -6.811 4.057 1.00 87.50 94 GLY A N 1
ATOM 762 C CA . GLY A 1 94 ? -6.312 -6.371 3.911 1.00 87.50 94 GLY A CA 1
ATOM 763 C C . GLY A 1 94 ? -6.072 -5.069 3.167 1.00 87.50 94 GLY A C 1
ATOM 764 O O . GLY A 1 94 ? -6.957 -4.530 2.507 1.00 87.50 94 GLY A O 1
ATOM 765 N N . ILE A 1 95 ? -4.840 -4.579 3.307 1.00 88.19 95 ILE A N 1
ATOM 766 C CA . ILE A 1 95 ? -4.349 -3.342 2.698 1.00 88.19 95 ILE A CA 1
ATOM 767 C C . ILE A 1 95 ? -3.033 -3.636 1.979 1.00 88.19 95 ILE A C 1
ATOM 769 O O . ILE A 1 95 ? -2.075 -4.157 2.567 1.00 88.19 95 ILE A O 1
ATOM 773 N N . GLY A 1 96 ? -3.000 -3.299 0.694 1.00 87.75 96 GLY A N 1
ATOM 774 C CA . GLY A 1 96 ? -1.854 -3.482 -0.178 1.00 87.75 96 GLY A CA 1
ATOM 775 C C . GLY A 1 96 ? -0.878 -2.337 -0.010 1.00 87.75 96 GLY A C 1
ATOM 776 O O . GLY A 1 96 ? -1.213 -1.177 -0.224 1.00 87.75 96 GLY A O 1
ATOM 777 N N . THR A 1 97 ? 0.341 -2.670 0.395 1.00 86.19 97 THR A N 1
ATOM 778 C CA . THR A 1 97 ? 1.376 -1.683 0.725 1.00 86.19 97 THR A CA 1
ATOM 779 C C . THR A 1 97 ? 2.714 -2.105 0.131 1.00 86.19 97 THR A C 1
ATOM 781 O O . THR A 1 97 ? 2.922 -3.273 -0.223 1.00 86.19 97 THR A O 1
ATOM 784 N N . ASP A 1 98 ? 3.625 -1.150 -0.031 1.00 82.00 98 ASP A N 1
ATOM 785 C CA . ASP A 1 98 ? 4.991 -1.448 -0.440 1.00 82.00 98 ASP A CA 1
ATOM 786 C C . ASP A 1 98 ? 5.777 -2.098 0.710 1.00 82.00 98 ASP A C 1
ATOM 788 O O . ASP A 1 98 ? 5.322 -2.179 1.854 1.00 82.00 98 ASP A O 1
ATOM 792 N N . GLY A 1 99 ? 6.954 -2.638 0.399 1.00 79.88 99 GLY A N 1
ATOM 793 C CA . GLY A 1 99 ? 7.859 -3.242 1.382 1.00 79.88 99 GLY A CA 1
ATOM 794 C C . GLY A 1 99 ? 8.566 -2.237 2.299 1.00 79.88 99 GLY A C 1
ATOM 795 O O . GLY A 1 99 ? 9.594 -2.587 2.870 1.00 79.88 99 GLY A O 1
ATOM 796 N N . CYS A 1 100 ? 8.082 -0.996 2.413 1.00 83.94 100 CYS A N 1
ATOM 797 C CA . CYS A 1 100 ? 8.723 0.037 3.220 1.00 83.94 100 CYS A CA 1
ATOM 798 C C . CYS A 1 100 ? 8.483 -0.191 4.718 1.00 83.94 100 CYS A C 1
ATOM 800 O O . CYS A 1 100 ? 7.352 -0.429 5.141 1.00 83.94 100 CYS A O 1
ATOM 802 N N . SER A 1 101 ? 9.522 -0.049 5.545 1.00 83.75 101 SER A N 1
ATOM 803 C CA . SER A 1 101 ? 9.455 -0.303 6.993 1.00 83.75 101 SER A CA 1
ATOM 804 C C . SER A 1 101 ? 8.391 0.532 7.714 1.00 83.75 101 SER A C 1
ATOM 806 O O . SER A 1 101 ? 7.742 0.029 8.627 1.00 83.75 101 SER A O 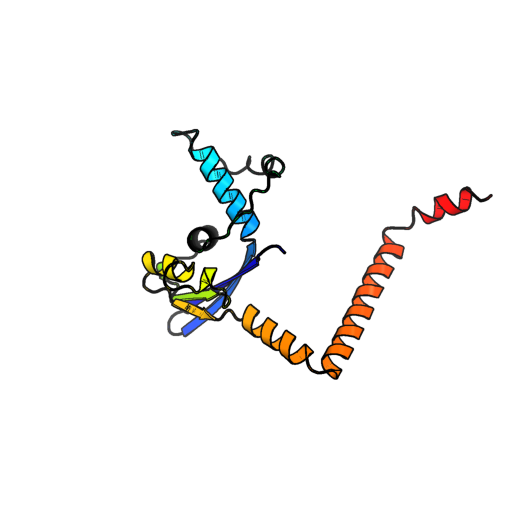1
ATOM 808 N N . VAL A 1 102 ? 8.144 1.769 7.271 1.00 85.19 102 VAL A N 1
ATOM 809 C CA . VAL A 1 102 ? 7.094 2.651 7.820 1.00 85.19 102 VAL A CA 1
ATOM 810 C C . VAL A 1 102 ? 5.690 2.054 7.625 1.00 85.19 102 VAL A C 1
ATOM 812 O O . VAL A 1 102 ? 4.794 2.285 8.433 1.00 85.19 102 VAL A O 1
ATOM 815 N N . MET A 1 103 ? 5.499 1.231 6.590 1.00 84.25 103 MET A N 1
ATOM 816 C CA . MET A 1 103 ? 4.247 0.520 6.319 1.00 84.25 103 MET A CA 1
ATOM 817 C C . MET A 1 103 ? 4.229 -0.887 6.922 1.00 84.25 103 MET A C 1
ATOM 819 O O . MET A 1 103 ? 3.183 -1.335 7.392 1.00 84.25 103 MET A O 1
ATOM 823 N N . THR A 1 104 ? 5.361 -1.599 6.881 1.00 85.56 104 THR A N 1
ATOM 824 C CA . THR A 1 104 ? 5.433 -3.044 7.163 1.00 85.56 104 THR A CA 1
ATOM 825 C C . THR A 1 104 ? 5.833 -3.395 8.589 1.00 85.56 104 THR A C 1
ATOM 827 O O . THR A 1 104 ? 5.721 -4.563 8.949 1.00 85.56 104 THR A O 1
ATOM 830 N N . SER A 1 105 ? 6.394 -2.451 9.350 1.00 87.06 105 SER A N 1
ATOM 831 C CA . SER A 1 105 ? 6.956 -2.737 10.673 1.00 87.06 105 SER A CA 1
ATOM 832 C C . SER A 1 105 ? 5.896 -3.318 11.607 1.00 87.06 105 SER A C 1
ATOM 834 O O . SER A 1 105 ? 4.781 -2.811 11.686 1.00 87.06 105 SER A O 1
ATOM 836 N N . GLU A 1 106 ? 6.255 -4.370 12.336 1.00 82.00 106 GLU A N 1
ATOM 837 C CA . GLU A 1 106 ? 5.347 -5.049 13.268 1.00 82.00 106 GLU A CA 1
ATOM 838 C C . GLU A 1 106 ? 5.028 -4.194 14.500 1.00 82.00 106 GLU A C 1
ATOM 840 O O . GLU A 1 106 ? 3.961 -4.330 15.088 1.00 82.00 106 GLU A O 1
ATOM 845 N N . ILE A 1 107 ? 5.946 -3.298 14.881 1.00 78.50 107 ILE A N 1
ATOM 846 C CA . ILE A 1 107 ? 5.838 -2.497 16.108 1.00 78.50 107 ILE A CA 1
ATOM 847 C C . ILE A 1 107 ? 5.226 -1.122 15.817 1.00 78.50 107 ILE A C 1
ATOM 849 O O . ILE A 1 107 ? 4.359 -0.660 16.556 1.00 78.50 107 ILE A O 1
ATOM 853 N N . CYS A 1 108 ? 5.688 -0.468 14.745 1.00 81.44 108 CYS A N 1
ATOM 854 C CA . CYS A 1 108 ? 5.358 0.929 14.429 1.00 81.44 108 CYS A CA 1
ATOM 855 C C . CYS A 1 108 ? 4.873 1.127 12.985 1.00 81.44 108 CYS A C 1
ATOM 857 O O . CYS A 1 108 ? 4.851 2.259 12.498 1.00 81.44 108 CYS A O 1
ATOM 859 N N . GLY A 1 109 ? 4.572 0.048 12.262 1.00 86.12 109 GLY A N 1
ATOM 860 C CA . GLY A 1 109 ? 4.133 0.131 10.875 1.00 86.12 109 GLY A CA 1
ATOM 861 C C . GLY A 1 109 ? 2.676 0.556 10.770 1.00 86.12 109 GLY A 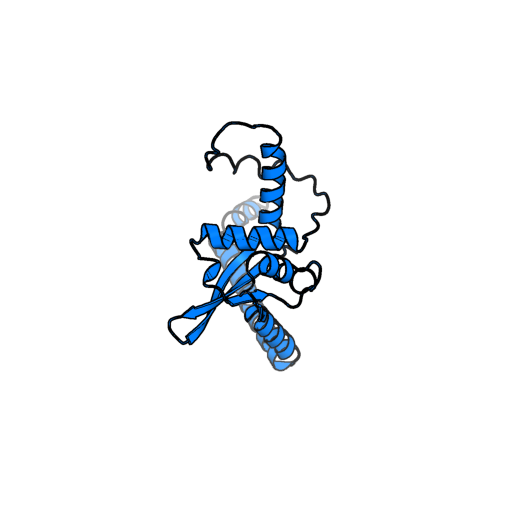C 1
ATOM 862 O O . GLY A 1 109 ? 1.854 0.192 11.608 1.00 86.12 109 GLY A O 1
ATOM 863 N N . ALA A 1 110 ? 2.339 1.278 9.702 1.00 88.00 110 ALA A N 1
ATOM 864 C CA . ALA A 1 110 ? 0.968 1.719 9.452 1.00 88.00 110 ALA A CA 1
ATOM 865 C C . ALA A 1 110 ? -0.035 0.557 9.477 1.00 88.00 110 ALA A C 1
ATOM 867 O O . ALA A 1 110 ? -1.095 0.664 10.081 1.00 88.00 110 ALA A O 1
ATOM 868 N N . VAL A 1 111 ? 0.311 -0.587 8.872 1.00 88.19 111 VAL A N 1
ATOM 869 C CA . VAL A 1 111 ? -0.584 -1.753 8.855 1.00 88.19 111 VAL A CA 1
ATOM 870 C C . VAL A 1 111 ? -0.736 -2.369 10.246 1.00 88.19 111 VAL A C 1
ATOM 872 O O . VAL A 1 111 ? -1.842 -2.757 10.604 1.00 88.19 111 VAL A O 1
ATOM 875 N N . ALA A 1 112 ? 0.340 -2.439 11.038 1.00 88.25 112 ALA A N 1
ATOM 876 C CA . ALA A 1 112 ? 0.271 -2.942 12.410 1.00 88.25 112 ALA A CA 1
ATOM 877 C C . ALA A 1 112 ? -0.662 -2.084 13.276 1.00 88.25 112 ALA A C 1
ATOM 879 O O . ALA A 1 112 ? -1.419 -2.618 14.084 1.00 88.25 112 ALA A O 1
ATOM 880 N N . GLU A 1 113 ? -0.678 -0.774 13.043 1.00 89.75 113 GLU A N 1
ATOM 881 C CA . GLU A 1 113 ? -1.558 0.143 13.761 1.00 89.75 113 GLU A CA 1
ATOM 882 C C . GLU A 1 113 ? -3.022 0.015 13.337 1.00 89.75 113 GLU A C 1
ATOM 884 O O . GLU A 1 113 ? -3.902 -0.055 14.194 1.00 89.75 113 GLU A O 1
ATOM 889 N N . ILE A 1 114 ? -3.288 -0.173 12.040 1.00 88.25 114 ILE A N 1
ATOM 890 C CA . ILE A 1 114 ? -4.642 -0.482 11.550 1.00 88.25 114 ILE A CA 1
ATOM 891 C C . ILE A 1 114 ? -5.144 -1.808 12.137 1.00 88.25 114 ILE A C 1
ATOM 893 O O . ILE A 1 114 ? -6.316 -1.923 12.481 1.00 88.25 114 ILE A O 1
ATOM 897 N N . ILE A 1 115 ? -4.272 -2.804 12.307 1.00 88.81 115 ILE A N 1
ATOM 898 C CA . ILE A 1 115 ? -4.645 -4.097 12.901 1.00 88.81 115 ILE A CA 1
ATOM 899 C C . ILE A 1 115 ? -5.125 -3.939 14.350 1.00 88.81 115 ILE A C 1
ATOM 901 O O . ILE A 1 115 ? -6.025 -4.667 14.769 1.00 88.81 115 ILE A O 1
ATOM 905 N N . LYS A 1 116 ? -4.587 -2.971 15.108 1.00 88.50 116 LYS A N 1
ATOM 906 C CA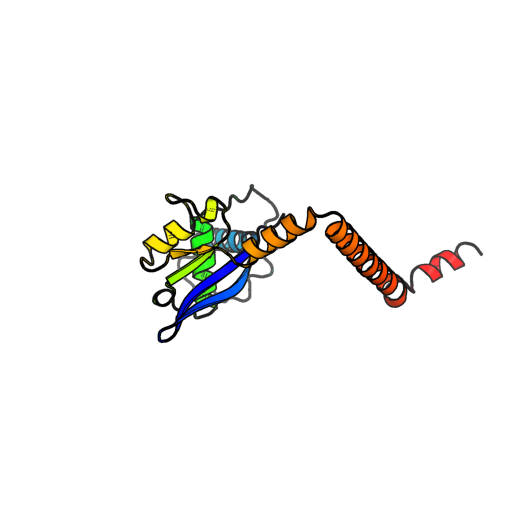 . LYS A 1 116 ? -5.030 -2.706 16.489 1.00 88.50 116 LYS A CA 1
ATOM 907 C C . LYS A 1 116 ? -6.490 -2.258 16.551 1.00 88.50 116 LYS A C 1
ATOM 909 O O . LYS A 1 116 ? -7.194 -2.646 17.478 1.00 88.50 116 LYS A O 1
ATOM 914 N N . SER A 1 117 ? -6.942 -1.457 15.585 1.00 84.12 117 SER A N 1
ATOM 915 C CA . SER A 1 117 ? -8.337 -1.001 15.502 1.00 84.12 117 SER A CA 1
ATOM 916 C C . SER A 1 117 ? -9.238 -1.962 14.720 1.00 84.12 117 SER A C 1
ATOM 918 O O . SER A 1 117 ? -10.435 -2.032 14.985 1.00 84.12 117 SER A O 1
ATOM 920 N N . SER A 1 118 ? -8.678 -2.719 13.774 1.00 84.25 118 SER A N 1
ATOM 921 C CA . SER A 1 118 ? -9.390 -3.637 12.878 1.00 84.25 118 SER A CA 1
ATOM 922 C C . SER A 1 118 ? -8.651 -4.984 12.766 1.00 84.25 118 SER A C 1
ATOM 924 O O . SER A 1 118 ? -7.865 -5.181 11.836 1.00 84.25 118 SER A O 1
ATOM 926 N N . PRO A 1 119 ? -8.929 -5.959 13.658 1.00 84.50 119 PRO A N 1
ATOM 927 C CA . PRO A 1 119 ? -8.161 -7.212 13.768 1.00 84.50 119 PRO A CA 1
ATOM 928 C C . PRO A 1 119 ? -8.173 -8.108 12.520 1.00 84.50 119 PRO A C 1
ATOM 930 O O . PRO A 1 119 ? -7.301 -8.960 12.339 1.00 84.50 119 PRO A O 1
ATOM 933 N N . ASN A 1 120 ? -9.176 -7.935 11.656 1.00 84.38 120 ASN A N 1
ATOM 934 C CA . ASN A 1 120 ? -9.340 -8.718 10.431 1.00 84.38 120 ASN A CA 1
ATOM 935 C C . ASN A 1 120 ? -8.440 -8.234 9.289 1.00 84.38 120 ASN A C 1
ATOM 937 O O . ASN A 1 120 ? -8.228 -8.973 8.327 1.00 84.38 120 ASN A O 1
ATOM 941 N N . VAL A 1 121 ? -7.912 -7.012 9.382 1.00 87.75 121 VAL A N 1
ATOM 942 C CA . VAL A 1 121 ? -7.049 -6.444 8.350 1.00 87.75 121 VAL A CA 1
ATOM 943 C C . VAL A 1 121 ? -5.721 -7.189 8.343 1.00 87.75 121 VAL A C 1
ATOM 945 O O . VAL A 1 121 ? -5.125 -7.472 9.375 1.00 87.75 121 VAL A O 1
ATOM 948 N N . ARG A 1 122 ? -5.224 -7.511 7.155 1.00 87.56 122 ARG A N 1
ATOM 949 C CA . ARG A 1 122 ? -3.900 -8.093 6.949 1.00 87.56 122 ARG A CA 1
ATOM 950 C C . ARG A 1 122 ? -3.120 -7.284 5.930 1.00 87.56 122 ARG A C 1
ATOM 952 O O . ARG A 1 122 ? -3.666 -6.650 5.032 1.00 87.56 122 ARG A O 1
ATOM 959 N N . ARG A 1 123 ? -1.801 -7.344 6.029 1.00 88.69 123 ARG A N 1
ATOM 960 C CA . ARG A 1 123 ? -0.930 -6.830 4.977 1.00 88.69 123 ARG A CA 1
ATOM 961 C C . ARG A 1 123 ? -1.084 -7.688 3.715 1.00 88.69 123 ARG A C 1
ATOM 963 O O . ARG A 1 123 ? -0.917 -8.904 3.796 1.00 88.69 123 ARG A O 1
ATOM 970 N N . CYS A 1 124 ? -1.277 -7.068 2.553 1.00 88.50 124 CYS A N 1
ATOM 971 C CA . CYS A 1 124 ? -1.027 -7.718 1.263 1.00 88.50 124 CYS A CA 1
ATOM 972 C C . CYS A 1 124 ? 0.044 -6.970 0.439 1.00 88.50 124 CYS A C 1
ATOM 974 O O . CYS A 1 124 ? 0.357 -5.807 0.721 1.00 88.50 124 CYS A O 1
ATOM 976 N N . PRO A 1 125 ? 0.692 -7.637 -0.536 1.00 86.12 125 PRO A N 1
ATOM 977 C CA . PRO A 1 125 ? 1.643 -6.983 -1.431 1.00 86.12 125 PRO A CA 1
ATOM 978 C C . PRO A 1 125 ? 0.951 -5.976 -2.356 1.00 86.12 125 PRO A C 1
ATOM 980 O O . PRO A 1 125 ? -0.095 -6.265 -2.925 1.00 86.12 125 PRO A O 1
ATOM 983 N N . CYS A 1 126 ? 1.557 -4.810 -2.571 1.00 87.00 126 CYS A N 1
ATOM 984 C CA . CYS A 1 126 ? 1.065 -3.855 -3.562 1.00 87.00 126 CYS A CA 1
ATOM 985 C C . CYS A 1 126 ? 1.411 -4.298 -4.997 1.00 87.00 126 CYS A C 1
ATOM 987 O O . CYS A 1 126 ? 2.588 -4.384 -5.360 1.00 87.00 126 CYS A O 1
ATOM 989 N N . TYR A 1 127 ? 0.400 -4.514 -5.846 1.00 86.25 127 TYR A N 1
ATOM 990 C CA . TYR A 1 127 ? 0.607 -4.882 -7.254 1.00 86.25 127 TYR A CA 1
ATOM 991 C C . TYR A 1 127 ? 1.365 -3.820 -8.050 1.00 86.25 127 TYR A C 1
ATOM 993 O O . TYR A 1 127 ? 2.233 -4.176 -8.842 1.00 86.25 127 TYR A O 1
ATOM 1001 N N . ASN A 1 128 ? 1.125 -2.530 -7.794 1.00 85.88 128 ASN A N 1
ATOM 1002 C CA . ASN A 1 128 ? 1.872 -1.448 -8.443 1.00 85.88 128 ASN A CA 1
ATOM 1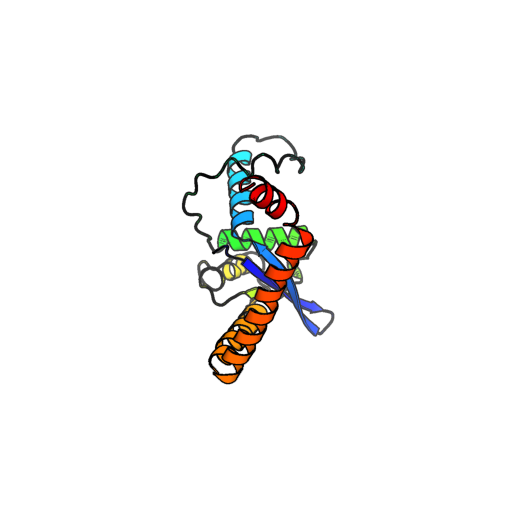003 C C . ASN A 1 128 ? 3.366 -1.506 -8.099 1.00 85.88 128 ASN A C 1
ATOM 1005 O O . ASN A 1 128 ? 4.217 -1.303 -8.965 1.00 85.88 128 ASN A O 1
ATOM 1009 N N . HIS A 1 129 ? 3.704 -1.851 -6.853 1.00 86.31 129 HIS A N 1
ATOM 1010 C CA . HIS A 1 129 ? 5.091 -2.055 -6.445 1.00 86.31 129 HIS A CA 1
ATOM 1011 C C . HIS A 1 129 ? 5.706 -3.278 -7.142 1.00 86.31 129 HIS A C 1
ATOM 1013 O O . HIS A 1 129 ? 6.793 -3.180 -7.714 1.00 86.31 129 HIS A O 1
ATOM 1019 N N . SER A 1 130 ? 4.988 -4.405 -7.170 1.00 89.69 130 SER A N 1
ATOM 1020 C CA . SER A 1 130 ? 5.408 -5.626 -7.872 1.00 89.69 130 SER A CA 1
ATOM 1021 C C . SER A 1 130 ? 5.606 -5.404 -9.377 1.00 89.69 130 SER A C 1
ATOM 1023 O O . SER A 1 130 ? 6.592 -5.871 -9.956 1.00 89.69 130 SER A O 1
ATOM 1025 N N . LEU A 1 131 ? 4.711 -4.647 -10.012 1.00 89.81 131 LEU A N 1
ATOM 1026 C CA . LEU A 1 131 ? 4.797 -4.267 -11.418 1.00 89.81 131 LEU A CA 1
ATOM 1027 C C . LEU A 1 131 ? 6.005 -3.364 -11.663 1.00 89.81 131 LEU A C 1
ATOM 1029 O O . LEU A 1 131 ? 6.802 -3.640 -12.557 1.00 89.81 131 LEU A O 1
ATOM 1033 N N . ASN A 1 132 ? 6.197 -2.333 -10.840 1.00 88.94 132 ASN A N 1
ATOM 1034 C CA . ASN A 1 132 ? 7.335 -1.427 -10.975 1.00 88.94 132 ASN A CA 1
ATOM 1035 C C . ASN A 1 132 ? 8.674 -2.163 -10.794 1.00 88.94 132 ASN A C 1
ATOM 1037 O O . ASN A 1 132 ? 9.620 -1.940 -11.551 1.00 88.94 132 ASN A O 1
ATOM 1041 N N . ILE A 1 133 ? 8.751 -3.111 -9.854 1.00 89.44 133 ILE A N 1
ATOM 1042 C CA . ILE A 1 133 ? 9.909 -4.005 -9.720 1.00 89.44 133 ILE A CA 1
ATOM 1043 C C . ILE A 1 133 ? 10.114 -4.818 -11.000 1.00 89.44 133 ILE A C 1
ATOM 1045 O O . ILE A 1 133 ? 11.246 -4.935 -11.471 1.00 89.44 133 ILE A O 1
ATOM 1049 N N . SER A 1 134 ? 9.046 -5.376 -11.566 1.00 93.81 134 SER A N 1
ATOM 1050 C CA . SER A 1 134 ? 9.115 -6.194 -12.782 1.00 93.81 134 SER A CA 1
ATOM 1051 C C . SER A 1 134 ? 9.590 -5.380 -13.988 1.00 93.81 134 SER A C 1
ATOM 1053 O O . SER A 1 134 ? 10.478 -5.826 -14.717 1.00 93.81 134 SER A O 1
ATOM 1055 N N . ILE A 1 135 ? 9.093 -4.152 -14.153 1.00 91.81 135 ILE A N 1
ATOM 1056 C CA . ILE A 1 135 ? 9.534 -3.207 -15.190 1.00 91.81 135 ILE A CA 1
ATOM 1057 C C . ILE A 1 135 ? 10.999 -2.815 -14.978 1.00 91.81 135 ILE A C 1
ATOM 1059 O O . ILE A 1 135 ? 11.789 -2.845 -15.922 1.00 91.81 135 ILE A O 1
ATOM 1063 N N . SER A 1 136 ? 11.392 -2.494 -13.744 1.00 91.75 136 SER A N 1
ATOM 1064 C CA . SER A 1 136 ? 12.771 -2.134 -13.394 1.00 91.75 136 SER A CA 1
ATOM 1065 C C . SER A 1 136 ? 13.748 -3.278 -13.680 1.00 91.75 136 SER A C 1
ATOM 1067 O O . SER A 1 136 ? 14.792 -3.071 -14.300 1.00 91.75 136 SER A O 1
ATOM 1069 N N . LYS A 1 137 ? 13.385 -4.514 -13.312 1.00 94.44 137 LYS A N 1
ATOM 1070 C CA . LYS A 1 137 ? 14.161 -5.722 -13.629 1.00 94.44 137 LYS A CA 1
ATOM 1071 C C . LYS A 1 137 ? 14.238 -5.973 -15.133 1.00 94.44 137 LYS A C 1
ATOM 1073 O O . LYS A 1 137 ? 15.326 -6.235 -15.634 1.00 94.44 137 LYS A O 1
ATOM 1078 N N . SER A 1 138 ? 13.130 -5.842 -15.857 1.00 93.50 138 SER A N 1
ATOM 1079 C CA . SER A 1 138 ? 13.098 -6.025 -17.317 1.00 93.50 138 SER A CA 1
ATOM 1080 C C . SER A 1 138 ? 13.949 -4.973 -18.029 1.00 93.50 138 SER A C 1
ATOM 1082 O O . SER A 1 138 ? 14.694 -5.281 -18.954 1.00 93.50 138 SER A O 1
ATOM 1084 N N . SER A 1 139 ? 13.966 -3.747 -17.506 1.00 92.12 139 SER A N 1
ATOM 1085 C CA . SER A 1 139 ? 14.845 -2.661 -17.955 1.00 92.12 139 SER A CA 1
ATOM 1086 C C . SER A 1 139 ? 16.327 -2.903 -17.625 1.00 92.12 139 SER A C 1
ATOM 1088 O O . SER A 1 139 ? 17.179 -2.074 -17.929 1.00 92.12 139 SER A O 1
ATOM 1090 N N . LYS A 1 140 ? 16.705 -4.037 -17.024 1.00 93.75 140 LYS A N 1
ATOM 1091 C CA . LYS A 1 140 ? 18.110 -4.474 -16.967 1.00 93.75 140 LYS A CA 1
ATOM 1092 C C . LYS A 1 140 ? 18.545 -5.223 -18.231 1.00 93.75 140 LYS A C 1
ATOM 1094 O O . LYS A 1 140 ? 19.747 -5.371 -18.451 1.00 93.75 140 LYS A O 1
ATOM 1099 N N . VAL A 1 141 ? 17.615 -5.607 -19.100 1.00 96.50 141 VAL A N 1
ATOM 1100 C CA . VAL A 1 141 ? 17.915 -6.184 -20.414 1.00 96.50 141 VAL A CA 1
ATOM 1101 C C . VAL A 1 141 ? 18.204 -5.059 -21.413 1.00 96.50 141 VAL A C 1
ATOM 1103 O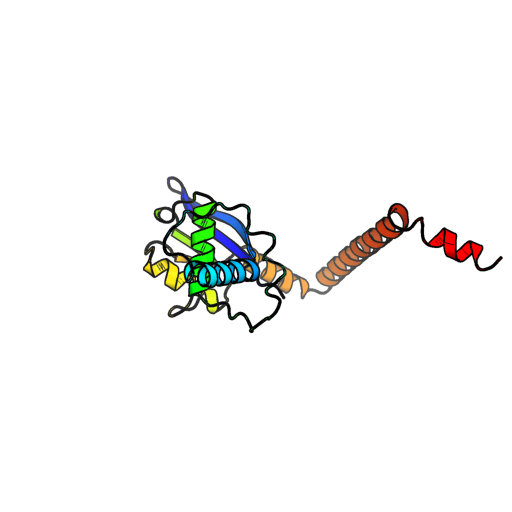 O . VAL A 1 141 ? 17.429 -4.110 -21.530 1.00 96.50 141 VAL A O 1
ATOM 1106 N N . GLN A 1 142 ? 19.326 -5.148 -22.135 1.00 95.25 142 GLN A N 1
ATOM 1107 C CA . GLN A 1 142 ? 19.797 -4.072 -23.019 1.00 95.25 142 GLN A CA 1
ATOM 1108 C C . GLN A 1 142 ? 18.806 -3.742 -24.142 1.00 95.25 142 GLN A C 1
ATOM 1110 O O . GLN A 1 142 ? 18.550 -2.569 -24.397 1.00 95.25 142 GLN A O 1
ATOM 1115 N N . SER A 1 143 ? 18.221 -4.754 -24.786 1.00 96.06 143 SER A N 1
ATOM 1116 C CA . SER A 1 143 ? 17.236 -4.552 -25.856 1.00 96.06 143 SER A CA 1
ATOM 1117 C C . SER A 1 143 ? 16.002 -3.793 -25.362 1.00 96.06 143 SER A C 1
ATOM 1119 O O . SER A 1 143 ? 15.567 -2.841 -26.005 1.00 96.06 143 SER A O 1
ATOM 1121 N N . ILE A 1 144 ? 15.494 -4.150 -24.178 1.00 94.44 144 ILE A N 1
ATOM 1122 C CA . ILE A 1 144 ? 14.356 -3.478 -23.539 1.00 94.44 144 ILE A CA 1
ATOM 1123 C C . ILE A 1 144 ? 14.719 -2.034 -23.174 1.00 94.44 144 ILE A C 1
ATOM 1125 O O . ILE A 1 144 ? 13.937 -1.126 -23.446 1.00 94.44 144 ILE A O 1
ATOM 1129 N N . ARG A 1 145 ? 15.915 -1.784 -22.621 1.00 94.81 145 ARG A N 1
ATOM 1130 C CA . ARG A 1 145 ? 16.377 -0.408 -22.359 1.00 94.81 145 ARG A CA 1
ATOM 1131 C C . ARG A 1 145 ? 16.430 0.443 -23.610 1.00 94.81 145 ARG A C 1
ATOM 1133 O O . ARG A 1 145 ? 15.972 1.579 -23.567 1.00 94.81 145 ARG A O 1
ATOM 1140 N N . ASN A 1 146 ? 17.002 -0.091 -24.684 1.00 94.31 146 ASN A N 1
ATOM 1141 C CA . ASN A 1 146 ? 17.147 0.637 -25.940 1.00 94.31 146 ASN A CA 1
ATOM 1142 C C . ASN A 1 146 ? 15.771 0.997 -26.502 1.00 94.31 146 ASN A C 1
ATOM 1144 O O . ASN A 1 146 ? 15.540 2.151 -26.845 1.00 94.31 146 ASN A O 1
ATOM 1148 N N . LEU A 1 147 ? 14.837 0.041 -26.503 1.00 93.62 147 LEU A N 1
ATOM 1149 C CA . LEU A 1 147 ? 13.453 0.273 -26.908 1.00 93.62 147 LEU A CA 1
ATOM 1150 C C . LEU A 1 147 ? 12.790 1.380 -26.075 1.00 93.62 147 LEU A C 1
ATOM 1152 O O . LEU A 1 147 ? 12.228 2.318 -26.633 1.00 93.62 147 LEU A O 1
ATOM 1156 N N . VAL A 1 148 ? 12.882 1.303 -24.744 1.00 90.56 148 VAL A N 1
ATOM 1157 C CA . VAL A 1 148 ? 12.333 2.338 -23.851 1.00 90.56 148 VAL A CA 1
ATOM 1158 C C . VAL A 1 148 ? 13.008 3.693 -24.090 1.00 90.56 148 VAL A C 1
ATOM 1160 O O . VAL A 1 148 ? 12.341 4.722 -24.012 1.00 90.56 148 VAL A O 1
ATOM 1163 N N . GLY A 1 149 ? 14.307 3.710 -24.397 1.00 90.44 149 GLY A N 1
ATOM 1164 C CA . GLY A 1 149 ? 15.053 4.911 -24.775 1.00 90.44 149 GLY A CA 1
ATOM 1165 C C . GLY A 1 149 ? 14.487 5.574 -26.029 1.00 90.44 149 GLY A C 1
ATOM 1166 O O . GLY A 1 149 ? 14.171 6.758 -25.987 1.00 90.44 149 GLY A O 1
ATOM 1167 N N . ILE A 1 150 ? 14.255 4.795 -27.088 1.00 92.06 150 ILE A N 1
ATOM 1168 C CA . ILE A 1 150 ? 13.647 5.279 -28.337 1.00 92.06 150 ILE A CA 1
ATOM 1169 C C . ILE A 1 150 ? 12.235 5.817 -28.083 1.00 92.06 150 ILE A C 1
ATOM 1171 O O . ILE A 1 150 ? 11.888 6.894 -28.556 1.00 92.06 150 ILE A O 1
ATOM 1175 N N . ILE A 1 151 ? 11.415 5.106 -27.298 1.00 90.62 151 ILE A N 1
ATOM 1176 C CA . ILE A 1 151 ? 10.068 5.580 -26.942 1.00 90.62 151 ILE A CA 1
ATOM 1177 C C . ILE A 1 151 ? 10.151 6.938 -26.232 1.00 90.62 151 ILE A C 1
ATOM 1179 O O . ILE A 1 151 ? 9.400 7.851 -26.567 1.00 90.62 151 ILE A O 1
ATOM 1183 N N . LYS A 1 152 ? 11.071 7.091 -25.272 1.00 88.12 152 LYS A N 1
ATOM 1184 C CA . LYS A 1 152 ? 11.277 8.357 -24.555 1.00 88.12 152 LYS A CA 1
ATOM 1185 C C . LYS A 1 152 ? 11.746 9.477 -25.471 1.00 88.12 152 LYS A C 1
ATOM 1187 O O . LYS A 1 152 ? 11.287 10.598 -25.297 1.00 88.12 152 LYS A O 1
ATOM 1192 N N . GLU A 1 153 ? 12.627 9.183 -26.419 1.00 89.75 153 GLU A N 1
ATOM 1193 C CA . GLU A 1 153 ? 13.091 10.149 -27.411 1.00 89.75 153 GLU A CA 1
ATOM 1194 C C . GLU A 1 153 ? 11.927 10.614 -28.289 1.00 89.75 153 GLU A C 1
ATOM 1196 O O . GLU A 1 153 ? 11.648 11.802 -28.343 1.00 89.75 153 GLU A O 1
ATOM 1201 N N . VAL A 1 154 ? 11.153 9.693 -28.868 1.00 88.75 154 VAL A N 1
ATOM 1202 C CA . VAL A 1 154 ? 9.999 10.040 -29.714 1.00 88.75 154 VAL A CA 1
ATOM 1203 C C . VAL A 1 154 ? 8.940 10.836 -28.945 1.00 88.75 154 VAL A C 1
ATOM 1205 O O . VAL A 1 154 ? 8.423 11.830 -29.457 1.00 88.75 154 VAL A O 1
ATOM 1208 N N . VAL A 1 155 ? 8.603 10.420 -27.721 1.00 85.38 155 VAL A N 1
ATOM 1209 C CA . VAL A 1 155 ? 7.623 11.129 -26.879 1.00 85.38 155 VAL A CA 1
ATOM 1210 C C . VAL A 1 155 ? 8.162 12.493 -26.447 1.00 85.38 155 VAL A C 1
ATOM 1212 O O . VAL A 1 155 ? 7.446 13.491 -26.536 1.00 85.38 155 VAL A O 1
ATOM 1215 N N . GLY A 1 156 ? 9.423 12.556 -26.019 1.00 78.00 156 GLY A N 1
ATOM 1216 C CA . GLY A 1 156 ? 10.085 13.795 -25.621 1.00 78.00 156 GLY A CA 1
ATOM 1217 C C . GLY A 1 156 ? 10.142 14.791 -26.774 1.00 78.00 156 GLY A C 1
ATOM 1218 O O . GLY A 1 156 ? 9.632 15.900 -26.642 1.00 78.00 156 GLY A O 1
ATOM 1219 N N . SER A 1 157 ? 10.655 14.374 -27.931 1.00 62.56 157 SER A N 1
ATOM 1220 C CA . SER A 1 157 ? 10.755 15.202 -29.135 1.00 62.56 157 SER A CA 1
ATOM 1221 C C . SER A 1 157 ? 9.396 15.725 -29.594 1.00 62.56 157 SER A C 1
ATOM 1223 O O . SER A 1 157 ? 9.278 16.918 -29.853 1.00 62.56 157 SER A O 1
ATOM 1225 N N . LYS A 1 158 ? 8.341 14.895 -29.615 1.00 54.09 158 LYS A N 1
ATOM 1226 C CA . LYS A 1 158 ? 6.995 15.365 -29.997 1.00 54.09 158 LYS A CA 1
ATOM 1227 C C . LYS A 1 158 ? 6.389 16.350 -28.999 1.00 54.09 158 LYS A C 1
ATOM 1229 O O . LYS A 1 158 ? 5.638 17.229 -29.413 1.00 54.09 158 LYS A O 1
ATOM 1234 N N . THR A 1 159 ? 6.724 16.232 -27.714 1.00 53.50 159 THR A N 1
ATOM 1235 C CA . THR A 1 159 ? 6.286 17.196 -26.692 1.00 53.50 159 THR A CA 1
ATOM 1236 C C . THR A 1 159 ? 6.928 18.569 -26.924 1.00 53.50 159 THR A C 1
ATOM 1238 O O . THR A 1 159 ? 6.243 19.581 -26.807 1.00 53.50 159 THR A O 1
ATOM 1241 N N . TYR A 1 160 ? 8.202 18.619 -27.334 1.00 54.03 160 TYR A N 1
ATOM 1242 C CA . TYR A 1 160 ? 8.868 19.873 -27.715 1.00 54.03 160 TYR A CA 1
ATOM 1243 C C . TYR A 1 160 ? 8.314 20.467 -29.019 1.00 54.03 160 TYR A C 1
ATOM 1245 O O . TYR A 1 160 ? 8.048 21.666 -29.067 1.00 54.03 160 TYR A O 1
ATOM 1253 N N . SER A 1 161 ? 8.070 19.647 -30.048 1.00 54.81 161 SER A N 1
ATOM 1254 C CA . SER A 1 161 ? 7.534 20.124 -31.334 1.00 54.81 161 SER A CA 1
ATOM 1255 C C . SER A 1 161 ? 6.137 20.748 -31.204 1.00 54.81 161 SER A C 1
ATOM 1257 O O . SER A 1 161 ? 5.884 21.800 -31.782 1.00 54.81 161 SER A O 1
ATOM 1259 N N . TYR A 1 162 ? 5.248 20.157 -30.394 1.00 55.28 162 TYR A N 1
ATOM 1260 C CA . TYR A 1 162 ? 3.916 20.724 -30.135 1.00 55.28 162 TYR A CA 1
ATOM 1261 C C . TYR A 1 162 ? 3.972 22.058 -29.368 1.00 55.28 162 TYR A C 1
ATOM 1263 O O . TYR A 1 162 ? 3.159 22.948 -29.617 1.00 55.28 162 TYR A O 1
ATOM 1271 N N . PHE A 1 163 ? 4.922 22.213 -28.438 1.00 50.97 163 PHE A N 1
ATOM 1272 C CA . PHE A 1 163 ? 5.090 23.454 -27.675 1.00 50.97 163 PHE A CA 1
ATOM 1273 C C . PHE A 1 163 ? 5.634 24.605 -28.536 1.00 50.97 163 PHE A C 1
ATOM 1275 O O . PHE A 1 163 ? 5.169 25.737 -28.378 1.00 50.97 163 PHE A O 1
ATOM 1282 N N . GLU A 1 164 ? 6.559 24.336 -29.466 1.00 51.50 164 GLU A N 1
ATOM 1283 C CA . GLU A 1 164 ? 7.046 25.356 -30.407 1.00 51.50 164 GLU A CA 1
ATOM 1284 C C . GLU A 1 164 ? 5.974 25.786 -31.420 1.00 51.50 164 GLU A C 1
ATOM 1286 O O . GLU A 1 164 ? 5.819 26.984 -31.658 1.00 51.50 164 GLU A O 1
ATOM 1291 N N . GLU A 1 165 ? 5.201 24.848 -31.980 1.00 52.94 165 GLU A N 1
ATOM 1292 C CA . GLU A 1 165 ? 4.191 25.173 -33.000 1.00 52.94 165 GLU A CA 1
ATOM 1293 C C . GLU A 1 165 ? 2.947 25.881 -32.437 1.00 52.94 165 GLU A C 1
ATOM 1295 O O . GLU A 1 165 ? 2.383 26.742 -33.113 1.00 52.94 165 GLU A O 1
ATOM 1300 N N . VAL A 1 166 ? 2.509 25.555 -31.213 1.00 55.88 166 VAL A N 1
ATOM 1301 C CA . VAL A 1 166 ? 1.218 26.039 -30.680 1.00 55.88 166 VAL A CA 1
ATOM 1302 C C . VAL A 1 166 ? 1.373 27.147 -29.631 1.00 55.88 166 VAL A C 1
ATOM 1304 O O . VAL A 1 166 ? 0.554 28.066 -29.595 1.00 55.88 166 VAL A O 1
ATOM 1307 N N . CYS A 1 167 ? 2.415 27.116 -28.792 1.00 47.69 167 CYS A N 1
ATOM 1308 C CA . CYS A 1 167 ? 2.561 28.047 -27.661 1.00 47.69 167 CYS A CA 1
ATOM 1309 C C . CYS A 1 167 ? 3.654 29.117 -27.837 1.00 47.69 167 CYS A C 1
ATOM 1311 O O . CYS A 1 167 ? 3.648 30.095 -27.090 1.00 47.69 167 CYS A O 1
ATOM 1313 N N . TRP A 1 168 ? 4.555 28.990 -28.820 1.00 45.84 168 TRP A N 1
ATOM 1314 C CA . TRP A 1 168 ? 5.624 29.964 -29.094 1.00 45.84 168 TRP A CA 1
ATOM 1315 C C . TRP A 1 168 ? 5.558 30.736 -30.444 1.00 45.84 168 TRP A C 1
ATOM 1317 O O . TRP A 1 168 ? 6.607 31.139 -30.951 1.00 45.84 168 TRP A O 1
ATOM 1327 N N . PRO A 1 169 ? 4.393 31.067 -31.053 1.00 50.34 169 PRO A N 1
ATOM 1328 C CA . PRO A 1 169 ? 4.396 31.966 -32.219 1.00 50.34 169 PRO A CA 1
ATOM 1329 C C . PRO A 1 169 ? 4.866 33.403 -31.911 1.00 50.34 169 PRO A C 1
ATOM 1331 O O . PRO A 1 169 ? 5.352 34.105 -32.800 1.00 50.34 169 PRO A O 1
ATOM 1334 N N . SER A 1 170 ? 4.721 33.869 -30.664 1.00 46.69 170 SER A N 1
ATOM 1335 C CA . SER A 1 170 ? 4.864 35.295 -30.318 1.00 46.69 170 SER A CA 1
ATOM 1336 C C . SER A 1 170 ? 6.299 35.767 -30.076 1.00 46.69 170 SER A C 1
ATOM 1338 O O . SER A 1 170 ? 6.568 36.959 -30.191 1.00 46.69 170 SER A O 1
ATOM 1340 N N . ALA A 1 171 ? 7.242 34.873 -29.784 1.00 49.78 171 ALA A N 1
ATOM 1341 C CA . ALA A 1 171 ? 8.612 35.268 -29.441 1.00 49.78 171 ALA A CA 1
ATOM 1342 C C . ALA A 1 171 ? 9.575 35.307 -30.643 1.00 49.78 171 ALA A C 1
ATOM 1344 O O . ALA A 1 171 ? 10.599 35.983 -30.587 1.00 49.78 171 ALA A O 1
ATOM 1345 N N . ASN A 1 172 ? 9.212 34.697 -31.777 1.00 47.56 172 ASN A N 1
ATOM 1346 C CA . ASN A 1 172 ? 9.989 34.799 -33.021 1.00 47.56 172 ASN A CA 1
ATOM 1347 C C . ASN A 1 172 ? 9.667 36.045 -33.866 1.00 47.56 172 ASN A C 1
ATOM 1349 O O . ASN A 1 172 ? 10.382 36.324 -34.832 1.00 47.56 172 ASN A O 1
ATOM 1353 N N . ARG A 1 173 ? 8.614 36.807 -33.529 1.00 46.66 173 ARG A N 1
ATOM 1354 C CA . ARG A 1 173 ? 8.299 38.076 -34.210 1.00 46.66 173 ARG A CA 1
ATOM 1355 C C . ARG A 1 173 ? 9.091 39.257 -33.635 1.00 46.66 173 ARG A C 1
ATOM 1357 O O . ARG A 1 173 ? 9.434 40.160 -34.387 1.00 46.66 173 ARG A O 1
ATOM 1364 N N . THR A 1 174 ? 9.444 39.223 -32.350 1.00 46.03 174 THR A N 1
ATOM 1365 C CA . THR A 1 174 ? 10.205 40.304 -31.699 1.00 46.03 174 THR A CA 1
ATOM 1366 C C . THR A 1 174 ? 11.683 40.282 -32.099 1.00 46.03 174 THR A C 1
ATOM 1368 O O . THR A 1 174 ? 12.222 41.314 -32.475 1.00 46.03 174 THR A O 1
ATOM 1371 N N . MET A 1 175 ? 12.318 39.104 -32.176 1.00 42.66 175 MET A N 1
ATOM 1372 C CA . MET A 1 175 ? 13.741 39.012 -32.551 1.00 42.66 175 MET A CA 1
ATOM 1373 C C . MET A 1 175 ? 14.041 39.296 -34.030 1.00 42.66 175 MET A C 1
ATOM 1375 O O . MET A 1 175 ? 15.193 39.525 -34.385 1.00 42.66 175 MET A O 1
ATOM 1379 N N . ARG A 1 176 ? 13.028 39.309 -34.908 1.00 46.41 176 ARG A N 1
ATOM 1380 C CA . ARG A 1 176 ? 13.212 39.644 -36.330 1.00 46.41 176 ARG A CA 1
ATOM 1381 C C . ARG A 1 176 ? 13.077 41.141 -36.635 1.00 46.41 176 ARG A C 1
ATOM 1383 O O . ARG A 1 176 ? 13.514 41.559 -37.699 1.00 46.41 176 ARG A O 1
ATOM 1390 N N . ASN A 1 177 ? 12.522 41.928 -35.710 1.00 45.12 177 ASN A N 1
ATOM 1391 C CA . ASN A 1 177 ? 12.353 43.378 -35.859 1.00 45.12 177 ASN A CA 1
ATOM 1392 C C . ASN A 1 177 ? 13.433 44.199 -35.130 1.00 45.12 177 ASN A C 1
ATOM 1394 O O . ASN A 1 177 ? 13.480 45.408 -35.311 1.00 45.12 177 ASN A O 1
ATOM 1398 N N . GLU A 1 178 ? 14.296 43.565 -34.329 1.00 47.31 178 GLU A N 1
ATOM 1399 C CA . GLU A 1 178 ? 15.418 44.230 -33.637 1.00 47.31 178 GLU A CA 1
ATOM 1400 C C . GLU A 1 178 ? 16.766 44.083 -34.377 1.00 47.31 178 GLU A C 1
ATOM 1402 O O . GLU A 1 178 ? 17.787 44.582 -33.914 1.00 47.31 178 GLU A O 1
ATOM 1407 N N . MET A 1 179 ? 16.780 43.428 -35.544 1.00 45.38 179 MET A N 1
ATOM 1408 C CA . MET A 1 179 ? 17.942 43.343 -36.448 1.00 45.38 179 MET A CA 1
ATOM 1409 C C . MET A 1 179 ? 17.645 43.910 -37.850 1.00 45.38 179 MET A C 1
ATOM 1411 O O . MET A 1 179 ? 18.185 43.422 -38.845 1.00 45.38 179 MET A O 1
ATOM 1415 N N . GLY A 1 180 ? 16.772 44.918 -37.932 1.00 38.81 180 GLY A N 1
ATOM 1416 C CA . GLY A 1 180 ? 16.491 45.695 -39.144 1.00 38.81 180 GLY A CA 1
ATOM 1417 C C . GLY A 1 180 ? 16.748 47.173 -38.918 1.00 38.81 180 GLY A C 1
ATOM 1418 O O . GLY A 1 180 ? 16.234 47.685 -37.901 1.00 38.81 180 GLY A O 1
#

Radius of gyration: 23.29 Å; chains: 1; bounding box: 40×62×61 Å

Foldseek 3Di:
DFDKWFKWFWFDDPHDIDIDTDDIDRLVVQLVVVVVVVVVVVPDPDDDDDDPPPPVCPPVPPVDPPDDDALVSVLVVNVVVCVVVVHDLQGTQEIAGAPDCRQPPCPTHVQVVSCVVHVSYDYDHHPVNVVVVVLVVVCVDPVSVVVVVVVCVVVVVVVVVCCCVPPPPPPVVVVVVVVD

Secondary structure (DSSP, 8-state):
---EEEEEEEEEETTEEEEEEEEEEEHHHHHHHHHHHHHHTTS-SS----GGGGSTTSSS----------HHHHHHHHHHHHHHTT--GGGEEEEEE-S-HHHH-TTT-HHHHHHHH-TT-EEEE-HHHHHHHHHHHHTTSHHHHHHHHHHHHHHHHHHHHHHHHHH-TTHHHHTTTS--

Sequence (180 aa):
KRSQISLVIRYIDEITIREDFVAFIDAFDEVQLIQLRSSTNKLSDDEEVNIDSSFENYESCKNVEEISITGKMLEQIVLNQLRKMGLNLNKYVGIGTDGCSVMTSEICGAVAEIIKSSPNVRRCPCYNHSLNISISKSSKVQSIRNLVGIIKEVVGSKTYSYFEEVCWPSANRTMRNEMG

pLDDT: mean 75.08, std 17.62, range [38.81, 96.5]